Protein AF-A0A9D9K003-F1 (afdb_monomer)

Foldseek 3Di:
DQDVVNVVVVVVCVVVCVVCCVVCCVVCVVVVVVVVVVVVVVVVVCVVVVVVVVVVVVVVVVVVVVVVVVVVVVVVVVVVVVVVVD

pLDDT: mean 86.4, std 13.24, range [44.12, 98.12]

Solvent-accessible surface area (backbone atoms only — not comparable to full-atom values): 4893 Å² total; per-residue (Å²): 132,85,50,69,63,58,53,51,49,51,51,51,51,52,54,51,48,60,70,49,35,79,80,47,41,82,82,41,48,88,60,42,58,64,51,52,54,50,50,53,52,51,50,52,54,49,50,55,52,49,52,53,53,51,51,53,51,52,50,55,51,49,53,53,54,50,52,54,50,50,53,54,52,50,54,56,50,55,64,51,56,70,60,73,80,110

Secondary structure (DSSP, 8-state):
---HHHHHHHHHHHHHHHHHHHHHHHHHHHHHHHHHHHHHHHHHHHHHHHHHHHHHHHHHHHHHHHHHHHHHHHHHHHHHHTTT--

Structure (mmCIF, N/CA/C/O backbone):
data_AF-A0A9D9K003-F1
#
_entry.id   AF-A0A9D9K003-F1
#
loop_
_atom_site.group_PDB
_atom_site.id
_atom_site.type_symbol
_atom_site.label_atom_id
_atom_site.label_alt_id
_atom_site.label_comp_id
_atom_site.label_asym_id
_atom_site.label_entity_id
_atom_site.label_seq_id
_atom_site.pdbx_PDB_ins_code
_atom_site.Cartn_x
_atom_site.Cartn_y
_atom_site.Cartn_z
_atom_site.occupancy
_atom_site.B_iso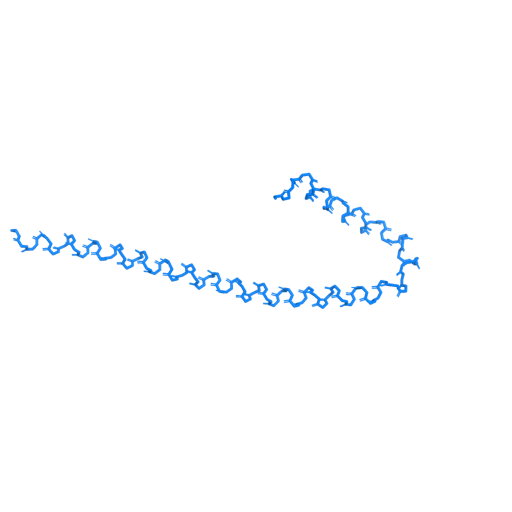_or_equiv
_atom_site.auth_seq_id
_atom_site.auth_comp_id
_atom_site.auth_asym_id
_atom_site.auth_atom_id
_atom_site.pdbx_PDB_model_num
ATOM 1 N N . MET A 1 1 ? -9.137 18.213 -4.020 1.00 54.81 1 MET A N 1
ATOM 2 C CA . MET A 1 1 ? -9.872 16.967 -4.330 1.00 54.81 1 MET A CA 1
ATOM 3 C C . MET A 1 1 ? -9.350 16.447 -5.655 1.00 54.81 1 MET A C 1
ATOM 5 O O . MET A 1 1 ? -9.300 17.225 -6.599 1.00 54.81 1 MET A O 1
ATOM 9 N N . ALA A 1 2 ? -8.865 15.205 -5.712 1.00 70.38 2 ALA A N 1
ATOM 10 C CA . ALA A 1 2 ? -8.476 14.609 -6.987 1.00 70.38 2 ALA A CA 1
ATOM 11 C C . ALA A 1 2 ? -9.743 14.367 -7.816 1.00 70.38 2 ALA A C 1
ATOM 13 O O . ALA A 1 2 ? -10.696 13.771 -7.319 1.00 70.38 2 ALA A O 1
ATOM 14 N N . ASP A 1 3 ? -9.761 14.868 -9.048 1.00 88.75 3 ASP A N 1
ATOM 15 C CA . ASP A 1 3 ? -10.867 14.637 -9.968 1.00 88.75 3 ASP A CA 1
ATOM 16 C C . ASP A 1 3 ? -10.921 13.148 -10.343 1.00 88.75 3 ASP A C 1
ATOM 18 O O . ASP A 1 3 ? -9.882 12.505 -10.534 1.00 88.75 3 ASP A O 1
ATOM 22 N N . THR A 1 4 ? -12.125 12.584 -10.453 1.00 92.50 4 THR A N 1
ATOM 23 C CA . THR A 1 4 ? -12.314 11.170 -10.823 1.00 92.50 4 THR A CA 1
ATOM 24 C C . THR A 1 4 ? -11.636 10.859 -12.159 1.00 92.50 4 THR A C 1
ATOM 26 O O . THR A 1 4 ? -11.065 9.784 -12.335 1.00 92.50 4 THR A O 1
ATOM 29 N N . ARG A 1 5 ? -11.586 11.829 -13.080 1.00 92.06 5 ARG A N 1
ATOM 30 C CA . ARG A 1 5 ? -10.850 11.710 -14.337 1.00 92.06 5 ARG A CA 1
ATOM 31 C C . ARG A 1 5 ? -9.348 11.601 -14.111 1.00 92.06 5 ARG A C 1
ATOM 33 O O . ARG A 1 5 ? -8.709 10.814 -14.801 1.00 92.06 5 ARG A O 1
ATOM 40 N N . SER A 1 6 ? -8.780 12.338 -13.159 1.00 91.94 6 SER A N 1
ATOM 41 C CA . SER A 1 6 ? -7.354 12.250 -12.816 1.00 91.94 6 SER A CA 1
ATOM 42 C C . SER A 1 6 ? -7.005 10.895 -12.201 1.00 91.94 6 SER A C 1
ATOM 44 O O . SER A 1 6 ? -5.963 10.332 -12.531 1.00 91.94 6 SER A O 1
ATOM 46 N N . LEU A 1 7 ? -7.897 10.331 -11.378 1.00 93.88 7 LEU A N 1
ATOM 47 C CA . LEU A 1 7 ? -7.759 8.968 -10.852 1.00 93.88 7 LEU A CA 1
ATOM 48 C C . LEU A 1 7 ? -7.816 7.918 -11.967 1.00 93.88 7 LEU A C 1
ATOM 50 O O . LEU A 1 7 ? -6.906 7.102 -12.086 1.00 93.88 7 LEU A O 1
ATOM 54 N N . ILE A 1 8 ? -8.841 7.972 -12.822 1.00 95.56 8 ILE A N 1
ATOM 55 C CA . ILE A 1 8 ? -8.994 7.046 -13.954 1.00 95.56 8 ILE A CA 1
ATOM 56 C C . ILE A 1 8 ? -7.806 7.168 -14.913 1.00 95.56 8 ILE A C 1
ATOM 58 O O . ILE A 1 8 ? -7.267 6.157 -15.353 1.00 95.56 8 ILE A O 1
ATOM 62 N N . THR A 1 9 ? -7.357 8.392 -15.197 1.00 94.19 9 THR A N 1
ATOM 63 C CA . THR A 1 9 ? -6.182 8.640 -16.044 1.00 94.19 9 THR A CA 1
ATOM 64 C C . THR A 1 9 ? -4.924 8.058 -15.410 1.00 94.19 9 THR A C 1
ATOM 66 O O . THR A 1 9 ? -4.155 7.399 -16.100 1.00 94.19 9 THR A O 1
ATOM 69 N N . GLY A 1 10 ? -4.727 8.234 -14.101 1.00 92.00 10 GLY A N 1
ATOM 70 C CA . GLY A 1 10 ? -3.602 7.640 -13.379 1.00 92.00 10 GLY A CA 1
ATOM 71 C C . GLY A 1 10 ? -3.597 6.111 -13.452 1.00 92.00 10 GLY A C 1
ATOM 72 O O . GLY A 1 10 ? -2.561 5.513 -13.738 1.00 92.00 10 GLY A O 1
ATOM 73 N N . ILE A 1 11 ? -4.761 5.478 -13.276 1.00 93.81 11 ILE A N 1
ATOM 74 C CA . ILE A 1 11 ? -4.918 4.021 -13.401 1.00 93.81 11 ILE A CA 1
ATOM 75 C C . ILE A 1 11 ? -4.632 3.569 -14.838 1.00 93.81 11 ILE A C 1
ATOM 77 O O . ILE A 1 11 ? -3.840 2.651 -15.047 1.00 93.81 11 ILE A O 1
ATOM 81 N N . ALA A 1 12 ? -5.228 4.228 -15.833 1.00 95.19 12 ALA A N 1
ATOM 82 C CA . ALA A 1 12 ? -5.036 3.900 -17.243 1.00 95.19 12 ALA A CA 1
ATOM 83 C C . ALA A 1 12 ? -3.568 4.048 -17.671 1.00 95.19 12 ALA A C 1
ATOM 85 O O . ALA A 1 12 ? -3.036 3.172 -18.352 1.00 95.19 12 ALA A O 1
ATOM 86 N N . LEU A 1 13 ? -2.891 5.112 -17.226 1.00 92.50 13 LEU A N 1
ATOM 87 C CA . LEU A 1 13 ? -1.460 5.310 -17.452 1.00 92.50 13 LEU A CA 1
ATOM 88 C C . LEU A 1 13 ? -0.628 4.215 -16.787 1.00 92.50 13 LEU A C 1
ATOM 90 O O . LEU A 1 13 ? 0.293 3.699 -17.413 1.00 92.50 13 LEU A O 1
ATOM 94 N N . GLY A 1 14 ? -0.967 3.821 -15.557 1.00 89.19 14 GLY A N 1
ATOM 95 C CA . GLY A 1 14 ? -0.296 2.725 -14.861 1.00 89.19 14 GLY A CA 1
ATOM 96 C C . GLY A 1 14 ? -0.395 1.400 -15.623 1.00 89.19 14 GLY A C 1
ATOM 97 O O . GLY A 1 14 ? 0.615 0.733 -15.836 1.00 89.19 14 GLY A O 1
ATOM 98 N N . VAL A 1 15 ? -1.593 1.044 -16.094 1.00 92.75 15 VAL A N 1
ATOM 99 C CA . VAL A 1 15 ? -1.827 -0.186 -16.872 1.00 92.75 15 VAL A CA 1
ATOM 100 C C . VAL A 1 15 ? -1.163 -0.118 -18.252 1.00 92.75 15 VAL A C 1
ATOM 102 O O . VAL A 1 15 ? -0.518 -1.070 -18.683 1.00 92.75 15 VAL A O 1
ATOM 105 N N . GLY A 1 16 ? -1.266 1.015 -18.948 1.00 90.00 16 GLY A N 1
ATOM 106 C CA . GLY A 1 16 ? -0.605 1.205 -20.240 1.00 90.00 16 GLY A CA 1
ATOM 107 C C . GLY A 1 16 ? 0.920 1.116 -20.130 1.00 90.00 16 GLY A C 1
ATOM 108 O O . GLY A 1 16 ? 1.569 0.464 -20.949 1.00 90.00 16 GLY A O 1
ATOM 109 N N . ALA A 1 17 ? 1.494 1.707 -19.080 1.00 87.56 17 ALA A N 1
ATOM 110 C CA . ALA A 1 17 ? 2.929 1.672 -18.823 1.00 87.56 17 ALA A CA 1
ATOM 111 C C . ALA A 1 17 ? 3.440 0.255 -18.518 1.00 87.56 17 ALA A C 1
ATOM 113 O O . ALA A 1 17 ? 4.509 -0.111 -19.006 1.00 87.56 17 ALA A O 1
ATOM 114 N N . THR A 1 18 ? 2.698 -0.567 -17.763 1.00 85.94 18 THR A N 1
ATOM 115 C CA . THR A 1 18 ? 3.116 -1.952 -17.466 1.00 85.94 18 THR A CA 1
ATOM 116 C C . THR A 1 18 ? 3.088 -2.844 -18.703 1.00 85.94 18 THR A C 1
ATOM 118 O O . THR A 1 18 ? 4.003 -3.644 -18.894 1.00 85.94 18 THR A O 1
ATOM 121 N N . LEU A 1 19 ? 2.108 -2.667 -19.591 1.00 88.88 19 LEU A N 1
ATOM 122 C CA . LEU A 1 19 ? 2.052 -3.377 -20.872 1.00 88.88 19 LEU A CA 1
ATOM 123 C C . LEU A 1 19 ? 3.202 -2.965 -21.805 1.00 88.88 19 LEU A C 1
ATOM 125 O O . LEU A 1 19 ? 3.836 -3.817 -22.430 1.00 88.88 19 LEU A O 1
ATOM 129 N N . ALA A 1 20 ? 3.518 -1.667 -21.862 1.00 85.81 20 ALA A N 1
ATOM 130 C CA . ALA A 1 20 ? 4.628 -1.138 -22.657 1.00 85.81 20 ALA A CA 1
ATOM 131 C C . ALA A 1 20 ? 6.015 -1.456 -22.063 1.00 85.81 20 ALA A C 1
ATOM 133 O O . ALA A 1 20 ? 7.026 -1.383 -22.771 1.00 85.81 20 ALA A O 1
ATOM 134 N N . ALA A 1 21 ? 6.078 -1.846 -20.784 1.00 82.00 21 ALA A N 1
ATOM 135 C CA . ALA A 1 21 ? 7.324 -2.062 -20.059 1.00 82.00 21 ALA A CA 1
ATOM 136 C C . ALA A 1 21 ? 8.241 -3.076 -20.750 1.00 82.00 21 ALA A C 1
ATOM 138 O O . ALA A 1 21 ? 9.440 -2.840 -20.802 1.00 82.00 21 ALA A O 1
ATOM 139 N N . ARG A 1 22 ? 7.712 -4.152 -21.354 1.00 77.31 22 ARG A N 1
ATOM 140 C CA . ARG A 1 22 ? 8.532 -5.183 -22.025 1.00 77.31 22 ARG A CA 1
ATOM 141 C C . ARG A 1 22 ? 9.458 -4.606 -23.102 1.00 77.31 22 ARG A C 1
ATOM 143 O O . ARG A 1 22 ? 10.587 -5.068 -23.238 1.00 77.31 22 ARG A O 1
ATOM 150 N N . ASN A 1 23 ? 8.993 -3.591 -23.826 1.00 85.00 23 ASN A N 1
ATOM 151 C CA . ASN A 1 23 ? 9.738 -2.974 -24.923 1.00 85.00 23 ASN A CA 1
ATOM 152 C C . ASN A 1 23 ? 10.640 -1.826 -24.432 1.00 85.00 23 ASN A C 1
ATOM 154 O O . ASN A 1 23 ? 11.674 -1.557 -25.036 1.00 85.00 23 ASN A O 1
ATOM 158 N N . ALA A 1 24 ? 10.275 -1.172 -23.324 1.00 79.00 24 ALA A N 1
ATOM 159 C CA . ALA A 1 24 ? 11.007 -0.040 -22.751 1.00 79.00 24 ALA A CA 1
ATOM 160 C C . ALA A 1 24 ? 12.052 -0.438 -21.687 1.00 79.00 24 ALA A C 1
ATOM 162 O O . ALA A 1 24 ? 12.979 0.322 -21.406 1.00 79.00 24 ALA A O 1
ATOM 163 N N . LEU A 1 25 ? 11.938 -1.634 -21.100 1.00 77.44 25 LEU A N 1
ATOM 164 C CA . LEU A 1 25 ? 12.811 -2.123 -20.032 1.00 77.44 25 LEU A CA 1
ATOM 165 C C . LEU A 1 25 ? 14.312 -2.114 -20.376 1.00 77.44 25 LEU A C 1
ATOM 167 O O . LEU A 1 25 ? 15.074 -1.662 -19.522 1.00 77.44 25 LEU A O 1
ATOM 171 N N . PRO A 1 26 ? 14.784 -2.541 -21.569 1.00 79.19 26 PRO A N 1
ATOM 172 C CA . PRO A 1 26 ? 16.220 -2.525 -21.867 1.00 79.19 26 PRO A CA 1
ATOM 173 C C . PRO A 1 26 ? 16.810 -1.107 -21.913 1.00 79.19 26 PRO A C 1
ATOM 175 O O . PRO A 1 26 ? 17.981 -0.930 -21.592 1.00 79.19 26 PRO A O 1
ATOM 178 N N . LEU A 1 27 ? 16.000 -0.093 -22.237 1.00 82.00 27 LEU A N 1
ATOM 179 C CA . LEU A 1 27 ? 16.415 1.316 -22.266 1.00 82.00 27 LEU A CA 1
ATOM 180 C C . LEU A 1 27 ? 16.535 1.912 -20.855 1.00 82.00 27 LEU A C 1
ATOM 182 O O . LEU A 1 27 ? 17.335 2.814 -20.625 1.00 82.00 27 LEU A O 1
ATOM 186 N N . LEU A 1 28 ? 15.748 1.402 -19.904 1.00 79.94 28 LEU A N 1
ATOM 187 C CA . LEU A 1 28 ? 15.655 1.924 -18.536 1.00 79.94 28 LEU A CA 1
ATOM 188 C C . LEU A 1 28 ? 16.361 1.041 -17.497 1.00 79.94 28 LEU A C 1
ATOM 190 O O . LEU A 1 28 ? 16.472 1.436 -16.337 1.00 79.94 28 LEU A O 1
ATOM 194 N 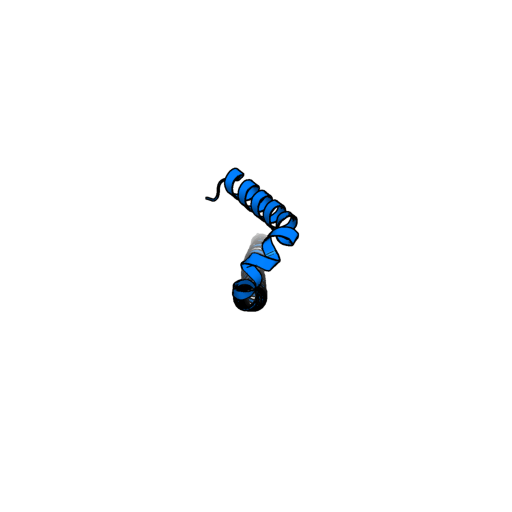N . ALA A 1 29 ? 16.865 -0.131 -17.892 1.00 77.81 29 ALA A N 1
ATOM 195 C CA . ALA A 1 29 ? 17.478 -1.124 -17.010 1.00 77.81 29 ALA A CA 1
ATOM 196 C C . ALA A 1 29 ? 18.546 -0.566 -16.037 1.00 77.81 29 ALA A C 1
ATOM 198 O O . ALA A 1 29 ? 18.514 -0.955 -14.864 1.00 77.81 29 ALA A O 1
ATOM 199 N N . PRO A 1 30 ? 19.439 0.370 -16.435 1.00 79.81 30 PRO A N 1
ATOM 200 C CA . PRO A 1 30 ? 20.442 0.927 -15.522 1.00 79.81 30 PRO A CA 1
ATOM 201 C C . PRO A 1 30 ? 19.836 1.752 -14.375 1.00 79.81 30 PRO A C 1
ATOM 203 O O . PRO A 1 30 ? 20.365 1.755 -13.265 1.00 79.81 30 PRO A O 1
ATOM 206 N N . LEU A 1 31 ? 18.707 2.425 -14.625 1.00 80.75 31 LEU A N 1
ATOM 207 C CA . LEU A 1 31 ? 18.014 3.292 -13.663 1.00 80.75 31 LEU A CA 1
ATOM 208 C C . LEU A 1 31 ? 16.887 2.560 -12.919 1.00 80.75 31 LEU A C 1
ATOM 210 O O . LEU A 1 31 ? 16.520 2.937 -11.806 1.00 80.75 31 LEU A O 1
ATOM 214 N N . ALA A 1 32 ? 16.365 1.477 -13.498 1.00 82.19 32 ALA A N 1
ATOM 215 C CA . ALA A 1 32 ? 15.270 0.703 -12.931 1.00 82.19 32 ALA A CA 1
ATOM 216 C C . ALA A 1 32 ? 15.661 0.032 -11.609 1.00 82.19 32 ALA A C 1
ATOM 218 O O . ALA A 1 32 ? 14.886 0.047 -10.658 1.00 82.19 32 ALA A O 1
ATOM 219 N N . ARG A 1 33 ? 16.872 -0.528 -11.504 1.00 82.94 33 ARG A N 1
ATOM 220 C CA . ARG A 1 33 ? 17.296 -1.284 -10.313 1.00 82.94 33 ARG A CA 1
ATOM 221 C C . ARG A 1 33 ? 17.271 -0.462 -9.010 1.00 82.94 33 ARG A C 1
ATOM 223 O O . ARG A 1 33 ? 16.672 -0.939 -8.043 1.00 82.94 33 ARG A O 1
ATOM 230 N N . PRO A 1 34 ? 17.875 0.743 -8.929 1.00 88.06 34 PRO A N 1
ATOM 231 C CA . PRO A 1 34 ? 17.774 1.566 -7.724 1.00 88.06 34 PRO A CA 1
ATOM 232 C C . PRO A 1 34 ? 16.347 2.073 -7.482 1.00 88.06 34 PRO A C 1
ATOM 234 O O . PRO A 1 34 ? 15.902 2.051 -6.336 1.00 88.06 34 PRO A O 1
ATOM 237 N N . ALA A 1 35 ? 15.610 2.453 -8.532 1.00 89.19 35 ALA A N 1
ATOM 238 C CA . ALA A 1 35 ? 14.231 2.927 -8.408 1.00 89.19 35 ALA A CA 1
ATOM 23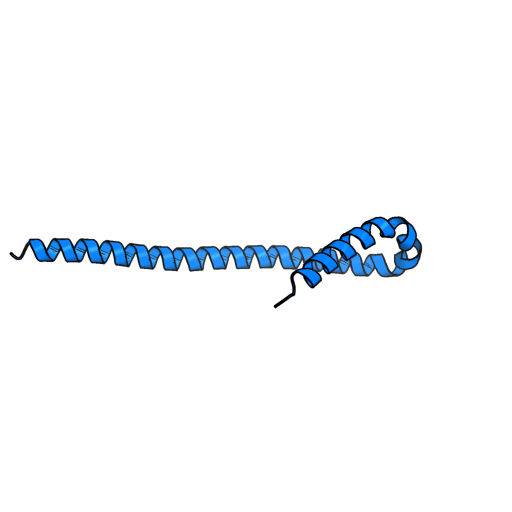9 C 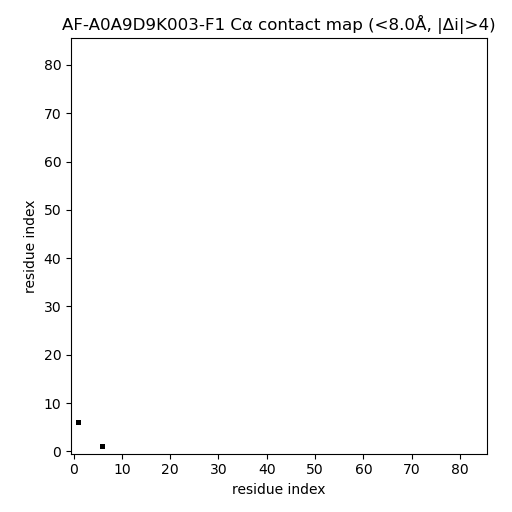C . ALA A 1 35 ? 13.297 1.850 -7.832 1.00 89.19 35 ALA A C 1
ATOM 241 O O . ALA A 1 35 ? 12.588 2.106 -6.862 1.00 89.19 35 ALA A O 1
ATOM 242 N N . VAL A 1 36 ? 13.366 0.624 -8.359 1.00 88.75 36 VAL A N 1
ATOM 243 C CA . VAL A 1 36 ? 12.603 -0.532 -7.864 1.00 88.75 36 VAL A CA 1
ATOM 244 C C . VAL A 1 36 ? 12.986 -0.858 -6.423 1.00 88.75 36 VAL A C 1
ATOM 246 O O . VAL A 1 36 ? 12.125 -1.110 -5.588 1.00 88.75 36 VAL A O 1
ATOM 249 N N . LYS A 1 37 ? 14.278 -0.819 -6.083 1.00 90.81 37 LYS A N 1
ATOM 250 C CA . LYS A 1 37 ? 14.710 -1.080 -4.704 1.00 90.81 37 LYS A CA 1
ATOM 251 C C . LYS A 1 37 ? 14.136 -0.052 -3.723 1.00 90.81 37 LYS A C 1
ATOM 253 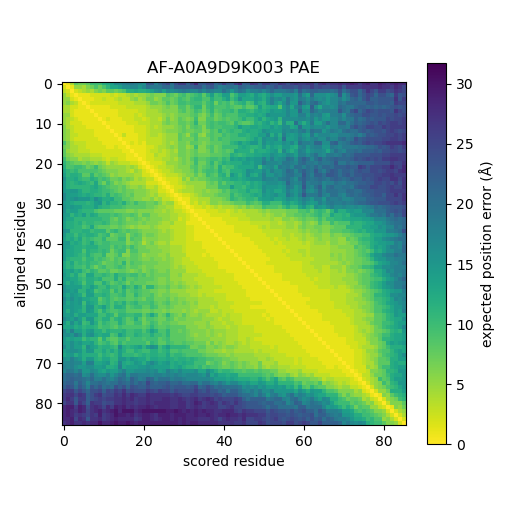O O . LYS A 1 37 ? 13.712 -0.428 -2.631 1.00 90.81 37 LYS A O 1
ATOM 258 N N . GLN A 1 38 ? 14.115 1.229 -4.098 1.00 94.94 38 GLN A N 1
ATOM 259 C CA . GLN A 1 38 ? 13.531 2.283 -3.265 1.00 94.94 38 GLN A CA 1
ATOM 260 C C . GLN A 1 38 ? 12.007 2.176 -3.187 1.00 94.94 38 GLN A C 1
ATOM 262 O O . GLN A 1 38 ? 11.462 2.330 -2.098 1.00 94.94 38 GLN A O 1
ATOM 267 N N . SER A 1 39 ? 11.321 1.856 -4.289 1.00 92.62 39 SER A N 1
ATOM 268 C CA . SER A 1 39 ? 9.863 1.700 -4.280 1.00 92.62 39 SER A CA 1
ATOM 269 C C . SER A 1 39 ? 9.424 0.525 -3.409 1.00 92.62 39 SER A C 1
ATOM 271 O O . SER A 1 39 ? 8.507 0.678 -2.610 1.00 92.62 39 SER A O 1
ATOM 273 N N . VAL A 1 40 ? 10.127 -0.610 -3.474 1.00 94.56 40 VAL A N 1
ATOM 274 C CA . VAL A 1 40 ? 9.875 -1.761 -2.594 1.00 94.56 40 VAL A CA 1
ATOM 275 C C . VAL A 1 40 ? 10.101 -1.387 -1.129 1.00 94.56 40 VAL A C 1
ATOM 277 O O . VAL A 1 40 ? 9.267 -1.696 -0.282 1.00 94.56 40 VAL A O 1
ATOM 280 N N . LYS A 1 41 ? 11.192 -0.676 -0.816 1.00 95.50 41 LYS A N 1
ATOM 281 C CA . LYS A 1 41 ? 11.459 -0.212 0.553 1.00 95.50 41 LYS A CA 1
ATOM 282 C C . LYS A 1 41 ? 10.356 0.724 1.057 1.00 95.50 41 LYS A C 1
ATOM 284 O O . LYS A 1 41 ? 9.882 0.559 2.176 1.00 95.50 41 LYS A O 1
ATOM 289 N N . ALA A 1 42 ? 9.946 1.686 0.236 1.00 96.00 42 ALA A N 1
ATOM 290 C CA . ALA A 1 42 ? 8.870 2.611 0.568 1.00 96.00 42 ALA A CA 1
ATOM 291 C C . ALA A 1 42 ? 7.535 1.880 0.769 1.00 96.00 42 ALA A C 1
ATOM 293 O O . ALA A 1 42 ? 6.812 2.197 1.707 1.00 96.00 42 ALA A O 1
ATOM 294 N N . ALA A 1 43 ? 7.237 0.872 -0.056 1.00 94.88 43 ALA A N 1
ATOM 295 C CA . ALA A 1 43 ? 6.037 0.053 0.077 1.00 94.88 43 ALA A CA 1
ATOM 296 C C . ALA A 1 43 ? 6.018 -0.738 1.393 1.00 94.88 43 ALA A C 1
ATOM 298 O O . ALA A 1 43 ? 4.992 -0.761 2.065 1.00 94.88 43 ALA A O 1
ATOM 299 N N . LEU A 1 44 ? 7.148 -1.333 1.790 1.00 97.50 44 LEU A N 1
ATOM 300 C CA . LEU A 1 44 ? 7.262 -2.047 3.067 1.00 97.50 44 LEU A CA 1
ATOM 301 C C . LEU A 1 44 ? 7.029 -1.113 4.260 1.00 97.50 44 LEU A C 1
ATOM 303 O O . LEU A 1 44 ? 6.172 -1.393 5.093 1.00 97.50 44 LEU A O 1
ATOM 307 N N . ILE A 1 45 ? 7.720 0.031 4.292 1.00 97.56 45 ILE A N 1
ATOM 308 C CA . ILE A 1 45 ? 7.547 1.032 5.356 1.00 97.56 45 ILE A CA 1
ATOM 309 C C . ILE A 1 45 ? 6.102 1.542 5.382 1.00 97.56 45 ILE A C 1
ATOM 311 O O . ILE A 1 45 ? 5.495 1.652 6.444 1.00 97.56 45 ILE A O 1
ATOM 315 N N . GLY A 1 46 ? 5.532 1.839 4.213 1.00 97.50 46 GLY A N 1
ATOM 316 C CA . GLY A 1 46 ? 4.149 2.289 4.091 1.00 97.50 46 GLY A CA 1
ATOM 317 C C . GLY A 1 46 ? 3.145 1.251 4.593 1.00 97.50 46 GLY A C 1
ATOM 318 O O . GLY A 1 46 ? 2.174 1.622 5.243 1.00 97.50 46 GLY A O 1
ATOM 319 N N . TYR A 1 47 ? 3.388 -0.038 4.348 1.00 96.44 47 TYR A N 1
ATOM 320 C CA . TYR A 1 47 ? 2.543 -1.122 4.843 1.00 96.44 47 TYR A CA 1
ATOM 321 C C . TYR A 1 47 ? 2.605 -1.259 6.368 1.00 96.44 47 TYR A C 1
ATOM 323 O O . TYR A 1 47 ? 1.562 -1.357 7.011 1.00 96.44 47 TYR A O 1
ATOM 331 N N . GLU A 1 48 ? 3.804 -1.223 6.955 1.00 97.00 48 GLU A N 1
ATOM 332 C CA . GLU A 1 48 ? 3.988 -1.269 8.412 1.00 97.00 48 GLU A CA 1
ATOM 333 C C . GLU A 1 48 ? 3.275 -0.096 9.094 1.00 97.00 48 GLU A C 1
ATOM 335 O O . GLU A 1 48 ? 2.425 -0.305 9.960 1.00 97.00 48 GLU A O 1
ATOM 340 N N . ARG A 1 49 ? 3.520 1.133 8.622 1.00 96.69 49 ARG A N 1
ATOM 341 C CA . ARG A 1 49 ? 2.842 2.333 9.135 1.00 96.69 49 ARG A CA 1
ATOM 342 C C . ARG A 1 49 ? 1.340 2.305 8.894 1.00 96.69 49 ARG A C 1
ATOM 344 O O 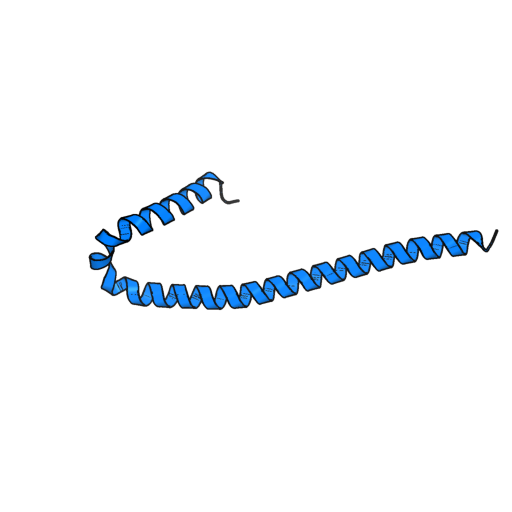. ARG A 1 49 ? 0.575 2.695 9.764 1.00 96.69 49 ARG A O 1
ATOM 351 N N . GLY A 1 50 ? 0.900 1.824 7.735 1.00 96.94 50 GLY A N 1
ATOM 352 C CA . GLY A 1 50 ? -0.519 1.682 7.423 1.00 96.94 50 GLY A CA 1
ATOM 353 C C . GLY A 1 50 ? -1.229 0.749 8.402 1.00 96.94 50 GLY A C 1
ATOM 354 O O . GLY A 1 50 ? -2.331 1.058 8.848 1.00 96.94 50 GLY A O 1
ATOM 355 N N . ARG A 1 51 ? -0.583 -0.356 8.791 1.00 97.12 51 ARG A N 1
ATOM 356 C CA . ARG A 1 51 ? -1.108 -1.267 9.816 1.00 97.12 51 ARG A CA 1
ATOM 357 C C . ARG A 1 51 ? -1.189 -0.614 11.192 1.00 97.12 51 ARG A C 1
ATOM 359 O O . ARG A 1 51 ? -2.206 -0.780 11.856 1.00 97.12 51 ARG A O 1
ATOM 366 N N . GLU A 1 52 ? -0.158 0.124 11.603 1.00 97.00 52 GLU A N 1
ATOM 367 C CA . GLU A 1 52 ? -0.168 0.889 12.861 1.00 97.00 52 GLU A CA 1
ATOM 368 C C . GLU A 1 52 ? -1.316 1.909 12.877 1.00 97.00 52 GLU A C 1
ATOM 370 O O . GLU A 1 52 ? -2.111 1.937 13.812 1.00 97.00 52 GLU A O 1
ATOM 375 N N . MET A 1 53 ? -1.465 2.693 11.805 1.00 97.62 53 MET A N 1
ATOM 376 C CA . MET A 1 53 ? -2.536 3.687 11.676 1.00 97.62 53 MET A CA 1
ATOM 377 C C . MET A 1 53 ? -3.928 3.051 11.682 1.00 97.62 53 MET A C 1
ATOM 379 O O . MET A 1 53 ? -4.852 3.606 12.270 1.00 97.62 53 MET A O 1
ATOM 383 N N . ALA A 1 54 ? -4.091 1.884 11.051 1.00 97.44 54 ALA A N 1
ATOM 384 C CA . ALA A 1 54 ? -5.346 1.143 11.092 1.00 97.44 54 ALA A CA 1
ATOM 385 C C . ALA A 1 54 ? -5.680 0.668 12.515 1.00 97.44 54 ALA A C 1
ATOM 387 O O . ALA A 1 54 ? -6.834 0.759 12.922 1.00 97.44 54 ALA A O 1
ATOM 388 N N . ALA A 1 55 ? -4.685 0.205 13.278 1.00 97.06 55 ALA A N 1
ATOM 389 C CA . ALA A 1 55 ? -4.880 -0.187 14.672 1.00 97.06 55 ALA A CA 1
ATOM 390 C C . ALA A 1 55 ? -5.303 1.007 15.543 1.00 97.06 55 ALA A C 1
ATOM 392 O O . ALA A 1 55 ? -6.307 0.910 16.243 1.00 97.06 55 ALA A O 1
ATOM 393 N N . LEU A 1 56 ? -4.614 2.148 15.421 1.00 96.75 56 LEU A N 1
ATOM 394 C CA . LEU A 1 56 ? -4.971 3.386 16.128 1.00 96.75 56 LEU A CA 1
ATOM 395 C C . LEU A 1 56 ? -6.387 3.865 15.782 1.00 96.75 56 LEU A C 1
ATOM 397 O O . LEU A 1 56 ? -7.125 4.331 16.648 1.00 96.75 56 LEU A O 1
ATOM 401 N N . LEU A 1 57 ? -6.789 3.740 14.514 1.00 98.12 57 LEU A N 1
ATOM 402 C CA . LEU A 1 57 ? -8.137 4.098 14.081 1.00 98.12 57 LEU A CA 1
ATOM 403 C C . LEU A 1 57 ? -9.193 3.193 14.730 1.00 98.12 57 LEU A C 1
ATOM 405 O O . LEU A 1 57 ? -10.221 3.685 15.183 1.00 98.12 57 LEU A O 1
ATOM 409 N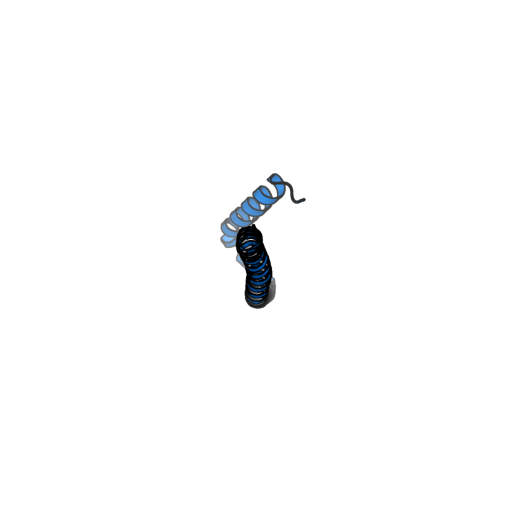 N . VAL A 1 58 ? -8.939 1.882 14.788 1.00 97.12 58 VAL A N 1
ATOM 410 C CA . VAL A 1 58 ? -9.839 0.917 15.438 1.00 97.12 58 VAL A CA 1
ATOM 411 C C . VAL A 1 58 ? -9.952 1.186 16.936 1.00 97.12 58 VAL A C 1
ATOM 413 O O . VAL A 1 58 ? -11.059 1.148 17.464 1.00 97.12 58 VAL A O 1
ATOM 416 N N . GLU A 1 59 ? -8.842 1.485 17.606 1.00 96.19 59 GLU A N 1
ATOM 417 C CA . GLU A 1 59 ? -8.822 1.869 19.022 1.00 96.19 59 GLU A CA 1
ATOM 418 C C . GLU A 1 59 ? -9.665 3.128 19.260 1.00 96.19 59 GLU A C 1
ATOM 420 O O . GLU A 1 59 ? -10.629 3.082 20.016 1.00 96.19 59 GLU A O 1
ATOM 425 N N . THR A 1 60 ? -9.411 4.198 18.498 1.00 97.81 60 THR A N 1
ATOM 426 C CA . THR A 1 60 ? -10.165 5.462 18.598 1.00 97.81 60 THR A CA 1
ATOM 427 C C . THR A 1 60 ? -11.670 5.254 18.390 1.00 97.81 60 THR A C 1
ATOM 429 O O . THR A 1 60 ? -12.494 5.832 19.096 1.00 97.81 60 THR A O 1
ATOM 432 N N . LEU A 1 61 ? -12.054 4.425 17.413 1.00 97.88 61 LEU A N 1
ATOM 433 C CA . LEU A 1 61 ? -13.461 4.092 17.178 1.00 97.88 61 LEU A CA 1
ATOM 434 C C . LEU A 1 61 ? -14.052 3.267 18.324 1.00 97.88 61 LEU A C 1
ATOM 436 O O . LEU A 1 61 ? -15.214 3.465 18.674 1.00 97.88 61 LEU A O 1
ATOM 440 N N . SER A 1 62 ? -13.271 2.351 18.896 1.00 95.88 62 SER A N 1
ATOM 441 C CA . SER A 1 62 ? -13.705 1.522 20.022 1.00 95.88 62 SER A CA 1
ATOM 442 C C . SER A 1 62 ? -13.957 2.369 21.269 1.00 95.88 62 SER A C 1
ATOM 444 O O . SER A 1 62 ? -14.958 2.138 21.944 1.00 95.88 62 SER A O 1
ATOM 446 N N . ASP A 1 63 ? -13.127 3.382 21.520 1.00 96.50 63 ASP A N 1
ATOM 447 C CA . ASP A 1 63 ? -13.309 4.329 22.625 1.00 96.50 63 ASP A CA 1
ATOM 448 C C . ASP A 1 63 ? -14.615 5.121 22.481 1.00 96.50 63 ASP A C 1
ATOM 450 O O . ASP A 1 63 ? -15.415 5.164 23.414 1.00 96.50 63 ASP A O 1
ATOM 454 N N . ILE A 1 64 ? -14.894 5.658 21.287 1.00 97.50 64 ILE A N 1
ATOM 455 C CA . ILE A 1 64 ? -16.155 6.368 21.010 1.00 97.50 64 ILE A CA 1
ATOM 456 C C . ILE A 1 64 ? -17.360 5.434 21.196 1.00 97.50 64 ILE A C 1
ATOM 458 O O . ILE A 1 64 ? -18.369 5.809 21.790 1.00 97.50 64 ILE A O 1
ATOM 462 N N . VAL A 1 65 ? -17.278 4.199 20.692 1.00 97.12 65 VAL A N 1
ATOM 463 C CA . VAL A 1 65 ? -18.359 3.212 20.846 1.00 97.12 65 VAL A CA 1
ATOM 464 C C . VAL A 1 65 ? -18.580 2.849 22.316 1.00 97.12 65 VAL A C 1
ATOM 466 O O . VAL A 1 65 ? -19.724 2.645 22.729 1.00 97.12 65 VAL A O 1
ATOM 469 N N . ALA A 1 66 ? -17.516 2.759 23.114 1.00 95.88 66 ALA A N 1
ATOM 470 C CA . ALA A 1 66 ? -17.619 2.523 24.548 1.00 95.88 66 ALA A CA 1
ATOM 471 C C . ALA A 1 66 ? -18.287 3.707 25.265 1.00 95.88 66 ALA A C 1
ATOM 473 O O . ALA A 1 66 ? -19.194 3.486 26.067 1.00 95.88 66 ALA A O 1
ATOM 474 N N . GLU A 1 67 ? -17.908 4.943 24.931 1.00 94.19 67 GLU A N 1
ATOM 475 C CA . GLU A 1 67 ? -18.510 6.165 25.477 1.00 94.19 67 GLU A CA 1
ATOM 476 C C . GLU A 1 67 ? -20.018 6.222 25.196 1.00 94.19 67 GLU A C 1
ATOM 478 O O . GLU A 1 67 ? -20.821 6.332 26.124 1.00 94.19 67 GLU A O 1
ATOM 483 N N . VAL A 1 68 ? -20.427 6.007 23.942 1.00 96.38 68 VAL A N 1
ATOM 484 C CA . VAL A 1 68 ? -21.849 5.988 23.557 1.00 96.38 68 VAL A CA 1
ATOM 485 C C . VAL A 1 68 ? -22.619 4.879 24.280 1.00 96.38 68 VAL A C 1
ATOM 487 O O . VAL A 1 68 ? -23.741 5.102 24.738 1.00 96.38 68 VAL A O 1
ATOM 490 N N . GLN A 1 69 ? -22.046 3.677 24.420 1.00 94.00 69 GLN A N 1
ATOM 491 C CA . GLN A 1 69 ? -22.699 2.603 25.176 1.00 94.00 69 GLN A CA 1
ATOM 492 C C . GLN A 1 69 ? -22.902 2.986 26.644 1.00 94.00 69 GLN A C 1
ATOM 494 O O . GLN A 1 69 ? -23.985 2.753 27.185 1.00 94.00 69 GLN A O 1
ATOM 499 N N . VAL A 1 70 ? -21.901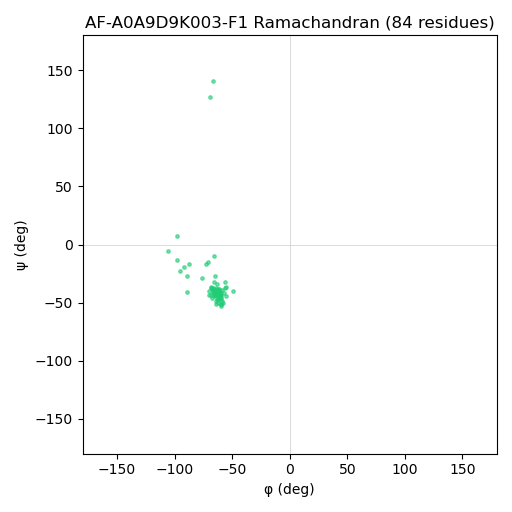 3.598 27.283 1.00 94.12 70 VAL A N 1
ATOM 500 C CA . VAL A 1 70 ? -22.018 4.089 28.663 1.00 94.12 70 VAL A CA 1
ATOM 501 C C . VAL A 1 70 ? -23.134 5.128 28.773 1.00 94.12 70 VAL A C 1
ATOM 503 O O . VAL A 1 70 ? -23.971 5.014 29.668 1.00 94.12 70 VAL A O 1
ATOM 506 N N . GLU A 1 71 ? -23.221 6.079 27.842 1.00 89.44 71 GLU A N 1
ATOM 507 C CA . GLU A 1 71 ? -24.296 7.077 27.822 1.00 89.44 71 GLU A CA 1
ATOM 508 C C . GLU A 1 71 ? -25.685 6.448 27.647 1.00 89.44 71 GLU A C 1
ATOM 510 O O . GLU A 1 71 ? -26.634 6.840 28.331 1.00 89.44 71 GLU A O 1
ATOM 515 N N . MET A 1 72 ? -25.828 5.451 26.769 1.00 93.75 72 MET A N 1
ATOM 516 C CA . MET A 1 72 ? -27.092 4.728 26.581 1.00 93.75 72 MET A CA 1
ATOM 517 C C . MET A 1 72 ? -27.500 3.956 27.841 1.00 93.75 72 MET A C 1
ATOM 519 O O . MET A 1 72 ? -28.669 3.972 28.236 1.00 93.75 72 MET A O 1
ATOM 523 N N . HIS A 1 73 ? -26.552 3.287 28.500 1.00 89.31 73 HIS A N 1
ATOM 524 C CA . HIS A 1 73 ? -26.808 2.581 29.755 1.00 89.31 73 HIS A CA 1
ATOM 525 C C . HIS A 1 73 ? -27.154 3.543 30.900 1.00 89.31 73 HIS A C 1
ATOM 527 O O . HIS A 1 73 ? -28.082 3.260 31.658 1.00 89.31 73 HIS A O 1
ATOM 533 N N . ALA A 1 74 ? -26.479 4.692 30.994 1.00 85.06 74 ALA A N 1
ATOM 534 C CA . ALA A 1 74 ? -26.769 5.726 31.984 1.00 85.06 74 ALA A CA 1
ATOM 535 C C . ALA A 1 74 ? -28.173 6.329 31.800 1.00 85.06 74 ALA A C 1
ATOM 537 O O . ALA A 1 74 ? -28.900 6.491 32.779 1.00 85.06 74 ALA A O 1
ATOM 538 N N . GLN A 1 75 ? -28.602 6.584 30.557 1.00 77.94 75 GLN A N 1
ATOM 539 C CA . GLN A 1 75 ? -29.968 7.037 30.252 1.00 77.94 75 GLN A CA 1
ATOM 540 C C . GLN A 1 75 ? -31.028 6.014 30.689 1.00 77.94 75 GLN A C 1
ATOM 542 O O . GLN A 1 75 ? -32.050 6.378 31.273 1.00 77.94 75 GLN A O 1
ATOM 547 N N . ASN A 1 76 ? -30.770 4.724 30.461 1.00 74.50 76 ASN A N 1
ATOM 548 C CA . ASN A 1 76 ? -31.674 3.651 30.875 1.00 74.50 76 ASN A CA 1
ATOM 549 C C . ASN A 1 76 ? -31.737 3.487 32.404 1.00 74.50 76 ASN A C 1
ATOM 551 O O . ASN A 1 76 ? -32.811 3.216 32.939 1.00 74.50 76 ASN A O 1
ATOM 555 N N . ALA A 1 77 ? -30.614 3.674 33.106 1.00 70.50 77 ALA A N 1
ATOM 556 C CA . ALA A 1 77 ? -30.556 3.626 34.567 1.00 70.50 77 ALA A CA 1
ATOM 557 C C . ALA A 1 77 ? -31.260 4.833 35.218 1.00 70.50 77 ALA A C 1
ATOM 559 O O . ALA A 1 77 ? -32.067 4.650 36.127 1.00 70.50 77 ALA A O 1
ATOM 560 N N . ALA A 1 78 ? -31.058 6.048 34.699 1.00 64.56 78 ALA A N 1
ATOM 561 C CA . ALA A 1 78 ? -31.751 7.249 35.176 1.00 64.56 78 ALA A CA 1
ATOM 562 C C . ALA A 1 78 ? -33.278 7.171 34.963 1.00 64.56 78 ALA A C 1
ATOM 564 O O . ALA A 1 78 ? -34.059 7.632 35.794 1.00 64.56 78 ALA A O 1
ATOM 565 N N . GLY A 1 79 ? -33.724 6.527 33.878 1.00 59.78 79 GLY A N 1
ATOM 566 C CA . GLY A 1 79 ? -35.141 6.242 33.641 1.00 59.78 79 GLY A CA 1
ATOM 567 C C . GLY A 1 79 ? -35.745 5.173 34.566 1.00 59.78 79 GLY A C 1
ATOM 568 O O . GLY A 1 79 ? -36.972 5.047 34.622 1.00 59.78 79 GLY A O 1
ATOM 569 N N . ALA A 1 80 ? -34.923 4.389 35.271 1.00 59.00 80 ALA A N 1
ATOM 570 C CA . ALA A 1 80 ? -35.369 3.400 36.252 1.00 59.00 80 ALA A CA 1
ATOM 571 C C . ALA A 1 80 ? -35.508 4.006 37.661 1.00 59.00 80 ALA A C 1
ATOM 573 O O . ALA A 1 80 ? -36.518 3.746 38.312 1.00 59.00 80 ALA A O 1
ATOM 574 N N . ASP A 1 81 ? -34.578 4.872 38.082 1.00 56.22 81 ASP A N 1
ATOM 575 C CA . ASP A 1 81 ? -34.648 5.567 39.382 1.00 56.22 81 ASP A CA 1
ATOM 576 C C . ASP A 1 81 ? -35.841 6.533 39.467 1.00 56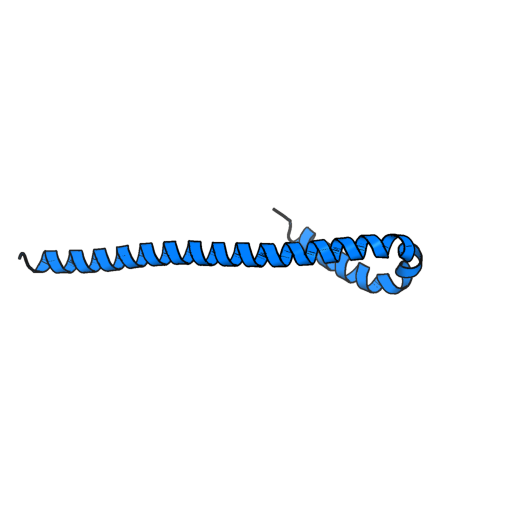.22 81 ASP A C 1
ATOM 578 O O . ASP A 1 81 ? -36.561 6.544 40.462 1.00 56.22 81 ASP A O 1
ATOM 582 N N . GLY A 1 82 ? -36.165 7.250 38.384 1.00 55.91 82 GLY A N 1
ATOM 583 C CA . GLY A 1 82 ? -37.319 8.162 38.358 1.00 55.91 82 GLY A CA 1
ATOM 584 C C . GLY A 1 82 ? -38.702 7.493 38.478 1.00 55.91 82 GLY A C 1
ATOM 585 O O . GLY A 1 82 ? -39.696 8.196 38.630 1.00 55.91 82 GLY A O 1
ATOM 586 N N . ARG A 1 83 ? -38.796 6.154 38.402 1.00 53.81 83 ARG A N 1
ATOM 587 C CA . ARG A 1 83 ? -40.043 5.393 38.646 1.00 53.81 83 ARG A CA 1
ATOM 588 C C . ARG A 1 83 ? -40.143 4.818 40.061 1.00 53.81 83 ARG A C 1
ATOM 590 O O . ARG A 1 83 ? -41.213 4.344 40.425 1.00 53.81 83 ARG A O 1
ATOM 597 N N . ALA A 1 84 ? -39.053 4.801 40.827 1.00 53.91 84 ALA A N 1
ATOM 598 C CA . ALA A 1 84 ? -39.042 4.272 42.191 1.00 53.91 84 ALA A CA 1
ATOM 599 C C . ALA A 1 84 ? -39.424 5.332 43.242 1.00 53.91 84 ALA A C 1
ATOM 601 O O . ALA A 1 84 ? -39.782 4.975 44.362 1.00 53.91 84 ALA A O 1
ATOM 602 N N . GLU A 1 85 ? -39.382 6.618 42.876 1.00 52.97 85 GLU A N 1
ATOM 603 C CA . GLU A 1 85 ? -39.721 7.754 43.749 1.00 52.97 85 GLU A CA 1
ATOM 604 C C . GLU A 1 85 ? -41.161 8.294 43.568 1.00 52.97 85 GLU A C 1
ATOM 606 O O . GLU A 1 85 ? -41.496 9.325 44.154 1.00 52.97 85 GLU A O 1
ATOM 611 N N . SER A 1 86 ? -42.022 7.624 42.783 1.00 44.12 86 SER A N 1
ATOM 612 C CA . SER A 1 86 ? -43.441 7.993 42.575 1.00 44.12 86 SER A CA 1
ATOM 613 C C . SER A 1 86 ? -44.422 7.066 43.282 1.00 44.12 86 SER A C 1
ATOM 615 O O . SER A 1 86 ? -44.329 5.846 43.012 1.00 44.12 86 SER A O 1
#

Sequence (86 aa):
MADTRSLITGIALGVGATLAARNALPLLAPLARPAVKQSVKAALIGYERGREMAALLVETLSDIVAEVQVEMHAQNAAGADGRAES

Mean predicted aligned error: 10.87 Å

Radius of gyration: 26.74 Å; Cα contacts (8 Å, |Δi|>4): 1; chains: 1; bounding box: 64×22×69 Å